Protein AF-0000000085030392 (afdb_homodimer)

Solvent-accessible surface area (backbone atoms only — not comparable to full-atom values): 10375 Å² total; per-residue (Å²): 126,80,76,71,74,80,52,65,68,27,41,29,26,27,64,50,23,36,71,69,31,20,28,71,45,70,43,58,41,84,85,80,66,42,75,49,30,37,32,28,24,75,78,72,66,80,77,68,69,76,69,72,69,68,63,91,70,70,85,69,60,44,78,41,53,43,87,34,55,73,25,72,62,63,23,36,30,24,60,59,90,75,71,74,70,81,112,126,79,76,69,75,80,52,66,67,28,43,30,27,27,64,52,22,36,72,69,32,21,26,71,44,70,43,58,42,84,85,80,66,43,74,50,31,37,33,28,24,74,77,72,69,80,76,70,69,78,69,70,69,68,63,93,69,71,86,72,61,44,79,41,53,43,87,34,55,74,25,73,62,63,24,37,29,25,61,59,87,77,73,74,70,82,112

InterPro domains:
  IPR011033 PRC-barrel-like superfamily [SSF50346] (1-79)
  IPR027275 PRC-barrel domain [PF05239] (4-81)

Secondary structure (DSSP, 8-state):
-------TT-EEEETT--EEEEEEEEEE-TTT--EEEEEEE----TTS-------S----PEEEEGGGEEEESSSEEESS-------/-------TT-EEEETT--EEEEEEEEEE-TTT--EEEEEEE----TTS-------S----PEEEEGGGEEEESSSEEESS-------

pLDDT: mean 79.66, std 22.83, range [34.16, 98.19]

Structure (mmCIF, N/CA/C/O backbone):
data_AF-0000000085030392-model_v1
#
loop_
_entity.id
_entity.type
_entity.pdbx_description
1 polymer 'Uncharacterized conserved protein'
#
loop_
_atom_site.group_PDB
_atom_site.id
_atom_site.type_symbol
_atom_site.label_atom_id
_atom_site.label_alt_id
_atom_site.label_comp_id
_atom_site.label_asym_id
_atom_site.label_entity_id
_atom_site.label_seq_id
_atom_site.pdbx_PDB_ins_code
_atom_site.Cartn_x
_atom_site.Cartn_y
_atom_site.Cartn_z
_atom_site.occupancy
_atom_site.B_iso_or_equiv
_atom_site.auth_seq_id
_atom_site.auth_comp_id
_atom_site.auth_asym_id
_atom_site.auth_atom_id
_atom_site.pdbx_PDB_model_num
ATOM 1 N N . MET A 1 1 ? 8.156 -25.969 7.328 1 34.69 1 MET A N 1
ATOM 2 C CA . MET A 1 1 ? 7.418 -25.547 6.141 1 34.69 1 MET A CA 1
ATOM 3 C C . MET A 1 1 ? 7.016 -24.078 6.25 1 34.69 1 MET A C 1
ATOM 5 O O . MET A 1 1 ? 6.422 -23.672 7.25 1 34.69 1 MET A O 1
ATOM 9 N N . ARG A 1 2 ? 7.801 -23.172 5.918 1 41.78 2 ARG A N 1
ATOM 10 C CA . ARG A 1 2 ? 7.582 -21.766 6.234 1 41.78 2 ARG A CA 1
ATOM 11 C C . ARG A 1 2 ? 6.188 -21.328 5.805 1 41.78 2 ARG A C 1
ATOM 13 O O . ARG A 1 2 ? 5.809 -21.484 4.645 1 41.78 2 ARG A O 1
ATOM 20 N N . ILE A 1 3 ? 5.195 -21.453 6.594 1 47.53 3 ILE A N 1
ATOM 21 C CA . ILE A 1 3 ? 3.777 -21.281 6.301 1 47.53 3 ILE A CA 1
ATOM 22 C C . ILE A 1 3 ? 3.592 -20.141 5.289 1 47.53 3 ILE A C 1
ATOM 2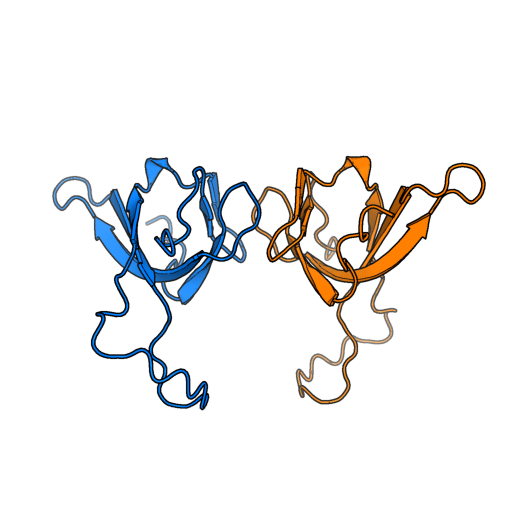4 O O . ILE A 1 3 ? 4.078 -19.031 5.5 1 47.53 3 ILE A O 1
ATOM 28 N N . LEU A 1 4 ? 3.6 -20.469 3.973 1 55.72 4 LEU A N 1
ATOM 29 C CA . LEU A 1 4 ? 3.311 -19.562 2.863 1 55.72 4 LEU A CA 1
ATOM 30 C C . LEU A 1 4 ? 2.307 -18.484 3.279 1 55.72 4 LEU A C 1
ATOM 32 O O . LEU A 1 4 ? 1.276 -18.797 3.883 1 55.72 4 LEU A O 1
ATOM 36 N N . ARG A 1 5 ? 2.756 -17.359 3.645 1 64.25 5 ARG A N 1
ATOM 37 C CA . ARG A 1 5 ? 1.822 -16.25 3.855 1 64.25 5 ARG A CA 1
ATOM 38 C C . ARG A 1 5 ? 0.621 -16.359 2.924 1 64.25 5 ARG A C 1
ATOM 40 O O . ARG A 1 5 ? 0.744 -16.859 1.8 1 64.25 5 ARG A O 1
ATOM 47 N N . ASP A 1 6 ? -0.62 -16.453 3.471 1 86.88 6 ASP A N 1
ATOM 48 C CA . ASP A 1 6 ? -1.847 -16.5 2.682 1 86.88 6 ASP A CA 1
ATOM 49 C C . ASP A 1 6 ? -1.99 -15.266 1.801 1 86.88 6 ASP A C 1
ATOM 51 O O . ASP A 1 6 ? -2.266 -14.172 2.299 1 86.88 6 ASP A O 1
ATOM 55 N N . LEU A 1 7 ? -1.62 -15.383 0.615 1 94.62 7 LEU A N 1
ATOM 56 C CA . LEU A 1 7 ? -1.639 -14.289 -0.354 1 94.62 7 LEU A CA 1
ATOM 57 C C . LEU A 1 7 ? -3.045 -14.078 -0.906 1 94.62 7 LEU A C 1
ATOM 59 O O . LEU A 1 7 ? -3.404 -12.961 -1.284 1 94.62 7 LEU A O 1
ATOM 63 N N . ILE A 1 8 ? -3.789 -15.227 -0.896 1 94.31 8 ILE A N 1
ATOM 64 C CA . ILE A 1 8 ? -5.086 -15.148 -1.559 1 94.31 8 ILE A CA 1
ATOM 65 C C . ILE A 1 8 ? -5.977 -14.141 -0.827 1 94.31 8 ILE A C 1
ATOM 67 O O . ILE A 1 8 ? -6.07 -14.172 0.402 1 94.31 8 ILE A O 1
ATOM 71 N N . GLY A 1 9 ? -6.555 -13.195 -1.585 1 94.56 9 GLY A N 1
ATOM 72 C CA . GLY A 1 9 ? -7.465 -12.211 -1.019 1 94.56 9 GLY A CA 1
ATOM 73 C C . GLY A 1 9 ? -6.766 -10.938 -0.584 1 94.56 9 GLY A C 1
ATOM 74 O O . GLY A 1 9 ? -7.418 -9.93 -0.293 1 94.56 9 GLY A O 1
ATOM 75 N N . LYS A 1 10 ? -5.441 -10.977 -0.518 1 96.12 10 LYS A N 1
ATOM 76 C CA . LYS A 1 10 ? -4.723 -9.766 -0.126 1 96.12 10 LYS A CA 1
ATOM 77 C C . LYS A 1 10 ? -4.789 -8.711 -1.221 1 96.12 10 LYS A C 1
ATOM 79 O O . LYS A 1 10 ? -4.66 -9.023 -2.406 1 96.12 10 LYS A O 1
ATOM 84 N N . PRO A 1 11 ? -5.113 -7.422 -0.808 1 96.44 11 PRO A N 1
ATOM 85 C CA . PRO A 1 11 ? -5.035 -6.344 -1.794 1 96.44 11 PRO A CA 1
ATOM 86 C C . PRO A 1 11 ? -3.625 -6.156 -2.354 1 96.44 11 PRO A C 1
ATOM 88 O O . PRO A 1 11 ? -2.641 -6.402 -1.65 1 96.44 11 PRO A O 1
ATOM 91 N N . VAL A 1 12 ? -3.566 -5.762 -3.627 1 97.25 12 VAL A N 1
ATOM 92 C CA . VAL A 1 12 ? -2.297 -5.504 -4.297 1 97.25 12 VAL A CA 1
ATOM 93 C C . VAL A 1 12 ? -2.215 -4.035 -4.707 1 97.25 12 VAL A C 1
ATOM 95 O O . VAL A 1 12 ? -3.148 -3.5 -5.309 1 97.25 12 VAL A O 1
ATOM 98 N N . ILE A 1 13 ? -1.143 -3.426 -4.324 1 97.06 13 ILE A N 1
ATOM 99 C CA . ILE A 1 13 ? -0.899 -2.041 -4.711 1 97.06 13 ILE A CA 1
ATOM 100 C C . ILE A 1 13 ? 0.448 -1.935 -5.422 1 97.06 13 ILE A C 1
ATOM 102 O O . ILE A 1 13 ? 1.358 -2.727 -5.164 1 97.06 13 ILE A O 1
ATOM 106 N N . ASP A 1 14 ? 0.597 -1.003 -6.281 1 96.75 14 ASP A N 1
ATOM 107 C CA . ASP A 1 14 ? 1.88 -0.826 -6.953 1 96.75 14 ASP A CA 1
ATOM 108 C C . ASP A 1 14 ? 2.697 0.282 -6.293 1 96.75 14 ASP A C 1
ATOM 110 O O . ASP A 1 14 ? 2.283 0.847 -5.277 1 96.75 14 ASP A O 1
ATOM 114 N N . SER A 1 15 ? 3.824 0.58 -6.801 1 94.38 15 SER A N 1
ATOM 115 C CA . SER A 1 15 ? 4.781 1.494 -6.188 1 94.38 15 SER A CA 1
ATOM 116 C C . SER A 1 15 ? 4.254 2.926 -6.18 1 94.38 15 SER A C 1
ATOM 118 O O . SER A 1 15 ? 4.766 3.777 -5.453 1 94.38 15 SER A O 1
ATOM 120 N N . SER A 1 16 ? 3.176 3.225 -6.977 1 94.69 16 SER A N 1
ATOM 121 C CA . SER A 1 16 ? 2.557 4.547 -6.984 1 94.69 16 SER A CA 1
ATOM 122 C C . SER A 1 16 ? 1.423 4.629 -5.965 1 94.69 16 SER A C 1
ATOM 124 O O . SER A 1 16 ? 0.777 5.672 -5.832 1 94.69 16 SER A O 1
ATOM 126 N N . ALA A 1 17 ? 1.188 3.463 -5.254 1 95.75 17 ALA A N 1
ATOM 127 C CA . ALA A 1 17 ? 0.124 3.332 -4.262 1 95.75 17 ALA A CA 1
ATOM 128 C C . ALA A 1 17 ? -1.243 3.244 -4.934 1 95.75 17 ALA A C 1
ATOM 130 O O . ALA A 1 17 ? -2.246 3.701 -4.379 1 95.75 17 ALA A O 1
ATOM 131 N N . LYS A 1 18 ? -1.165 2.828 -6.145 1 95.62 18 LYS A N 1
ATOM 132 C CA . LYS A 1 18 ? -2.4 2.521 -6.859 1 95.62 18 LYS A CA 1
ATOM 133 C C . LYS A 1 18 ? -2.895 1.116 -6.527 1 95.62 18 LYS A C 1
ATOM 135 O O . LYS A 1 18 ? -2.111 0.164 -6.516 1 95.62 18 LYS A O 1
ATOM 140 N N . HIS A 1 19 ? -4.176 1.043 -6.188 1 94.88 19 HIS A N 1
ATOM 141 C CA . HIS A 1 19 ? -4.785 -0.26 -5.949 1 94.88 19 HIS A CA 1
ATOM 142 C C . HIS A 1 19 ? -5 -1.017 -7.254 1 94.88 19 HIS A C 1
ATOM 144 O O . HIS A 1 19 ? -5.648 -0.508 -8.172 1 94.88 19 HIS A O 1
ATOM 150 N N . ILE A 1 20 ? -4.453 -2.158 -7.34 1 93.56 20 ILE A N 1
ATOM 151 C CA . ILE A 1 20 ? -4.547 -2.963 -8.555 1 93.56 20 ILE A CA 1
ATOM 152 C C . ILE A 1 20 ? -5.734 -3.918 -8.445 1 93.56 20 ILE A C 1
ATOM 154 O O . ILE A 1 20 ? -6.484 -4.09 -9.414 1 93.56 20 ILE A O 1
ATOM 158 N N . GLY A 1 21 ? -5.902 -4.605 -7.344 1 94.69 21 GLY A N 1
ATOM 159 C CA . GLY A 1 21 ? -6.898 -5.625 -7.059 1 94.69 21 GLY A CA 1
ATOM 160 C C . GLY A 1 21 ? -6.535 -6.5 -5.871 1 94.69 21 GLY A C 1
ATOM 161 O O . GLY A 1 21 ? -5.941 -6.023 -4.902 1 94.69 21 GLY A O 1
ATOM 162 N N . GLU A 1 22 ? -7.004 -7.715 -5.969 1 95.81 22 GLU A N 1
ATOM 163 C CA . GLU A 1 22 ? -6.656 -8.695 -4.941 1 95.81 22 GLU A CA 1
ATOM 164 C C . GLU A 1 22 ? -6.039 -9.945 -5.562 1 95.81 22 GLU A C 1
ATOM 166 O O . GLU A 1 22 ? -6.293 -10.258 -6.73 1 95.81 22 GLU A O 1
ATOM 171 N N . VAL A 1 23 ? -5.215 -10.586 -4.812 1 96.06 23 VAL A N 1
ATOM 172 C CA . VAL A 1 23 ? -4.664 -11.844 -5.289 1 96.06 23 VAL A CA 1
ATOM 173 C C . VAL A 1 23 ? -5.777 -12.883 -5.418 1 96.06 23 VAL A C 1
ATOM 175 O O . VAL A 1 23 ? -6.367 -13.297 -4.418 1 96.06 23 VAL A O 1
ATOM 178 N N . LEU A 1 24 ? -6.035 -13.234 -6.617 1 94.69 24 LEU A N 1
ATOM 179 C CA . LEU A 1 24 ? -7.059 -14.242 -6.883 1 94.69 24 LEU A CA 1
ATOM 180 C C . LEU A 1 24 ? -6.473 -15.648 -6.812 1 94.69 24 LEU A C 1
ATOM 182 O O . LEU A 1 24 ? -7.145 -16.578 -6.375 1 94.69 24 LEU A O 1
ATOM 186 N N . ASP A 1 25 ? -5.219 -15.812 -7.336 1 94.44 25 ASP A N 1
ATOM 187 C CA . ASP A 1 25 ? -4.496 -17.078 -7.395 1 94.44 25 ASP A CA 1
ATOM 188 C C . ASP A 1 25 ? -2.998 -16.844 -7.586 1 94.44 25 ASP A C 1
ATOM 190 O O . ASP A 1 25 ? -2.564 -15.719 -7.828 1 94.44 25 ASP A O 1
ATOM 194 N N . VAL A 1 26 ? -2.295 -17.969 -7.434 1 95.5 26 VAL A N 1
ATOM 195 C CA . VAL A 1 26 ? -0.859 -17.891 -7.68 1 95.5 26 VAL A CA 1
ATOM 196 C C . VAL A 1 26 ? -0.433 -19.047 -8.602 1 95.5 26 VAL A C 1
ATOM 198 O O . VAL A 1 26 ? -1.066 -20.094 -8.617 1 95.5 26 VAL A O 1
ATOM 201 N N . GLU A 1 27 ? 0.462 -18.781 -9.406 1 95.44 27 GLU A N 1
ATOM 202 C CA . GLU A 1 27 ? 1.17 -19.828 -10.141 1 95.44 27 GLU A CA 1
ATOM 203 C C . GLU A 1 27 ? 2.486 -20.188 -9.453 1 95.44 27 GLU A C 1
ATOM 205 O O . GLU A 1 27 ? 3.18 -19.312 -8.938 1 95.44 27 GLU A O 1
ATOM 210 N N . PHE A 1 28 ? 2.779 -21.406 -9.406 1 93.69 28 PHE A N 1
ATOM 211 C CA . PHE A 1 28 ? 4.039 -21.812 -8.789 1 93.69 28 PHE A CA 1
ATOM 212 C C . PHE A 1 28 ? 4.781 -22.797 -9.688 1 93.69 28 PHE A C 1
ATOM 214 O O . PHE A 1 28 ? 4.176 -23.438 -10.547 1 93.69 28 PHE A O 1
ATOM 221 N N . ASP A 1 29 ? 6.129 -22.891 -9.57 1 94.62 29 ASP A N 1
ATOM 222 C CA . ASP A 1 29 ? 6.973 -23.875 -10.227 1 94.62 29 ASP A CA 1
ATOM 223 C C . ASP A 1 29 ? 6.758 -25.266 -9.617 1 94.62 29 ASP A C 1
ATOM 225 O O . ASP A 1 29 ? 6.961 -25.453 -8.422 1 94.62 29 ASP A O 1
ATOM 229 N N . GLU A 1 30 ? 6.434 -26.156 -10.383 1 91.75 30 GLU A N 1
ATOM 230 C CA . GLU A 1 30 ? 6.066 -27.484 -9.891 1 91.75 30 GLU A CA 1
ATOM 231 C C . GLU A 1 30 ? 7.293 -28.25 -9.391 1 91.75 30 GLU A C 1
ATOM 233 O O . GLU A 1 30 ? 7.18 -29.125 -8.539 1 91.75 30 GLU A O 1
ATOM 238 N N . GLU A 1 31 ? 8.438 -27.938 -9.906 1 94.5 31 GLU A N 1
ATOM 239 C CA . GLU A 1 31 ? 9.672 -28.594 -9.5 1 94.5 31 GLU A CA 1
ATOM 240 C C . GLU A 1 31 ? 10.211 -28.016 -8.195 1 94.5 31 GLU A C 1
ATOM 242 O O . GLU A 1 31 ? 10.5 -28.75 -7.25 1 94.5 31 GLU A O 1
ATOM 247 N N . SER A 1 32 ? 10.273 -26.766 -8.086 1 92.25 32 SER A N 1
ATOM 248 C CA . SER A 1 32 ? 10.859 -26.109 -6.93 1 92.25 32 SER A CA 1
ATOM 249 C C . SER A 1 32 ? 9.805 -25.812 -5.867 1 92.25 32 SER A C 1
ATOM 251 O O . SER A 1 32 ? 10.133 -25.625 -4.691 1 92.25 32 SER A O 1
ATOM 253 N N . GLY A 1 33 ? 8.602 -25.656 -6.309 1 90.31 33 GLY A N 1
ATOM 254 C CA . GLY A 1 33 ? 7.527 -25.328 -5.383 1 90.31 33 GLY A CA 1
ATOM 255 C C . GLY A 1 33 ? 7.465 -23.844 -5.047 1 90.31 33 GLY A C 1
ATOM 256 O O . GLY A 1 33 ? 6.789 -23.453 -4.094 1 90.31 33 GLY A O 1
ATOM 257 N N . GLU A 1 34 ? 8.125 -23.031 -5.797 1 92.38 34 GLU A N 1
ATOM 258 C CA . GLU A 1 34 ? 8.156 -21.594 -5.516 1 92.38 34 GLU A CA 1
ATOM 259 C C . GLU A 1 34 ? 7.074 -20.859 -6.297 1 92.38 34 GLU A C 1
ATOM 261 O O . GLU A 1 34 ? 6.754 -21.234 -7.43 1 92.38 34 GLU A O 1
ATOM 266 N N . VAL A 1 35 ? 6.531 -19.812 -5.621 1 95.12 35 VAL A N 1
ATOM 267 C CA . VAL A 1 35 ? 5.57 -18.969 -6.324 1 95.12 35 VAL A CA 1
ATOM 268 C C . VAL A 1 35 ? 6.27 -18.203 -7.441 1 95.12 35 VAL A C 1
ATOM 270 O O . VAL A 1 35 ? 7.34 -17.625 -7.234 1 95.12 35 VAL A O 1
ATOM 273 N N . THR A 1 36 ? 5.645 -18.203 -8.617 1 96.88 36 THR A N 1
ATOM 274 C CA . THR A 1 36 ? 6.293 -17.547 -9.742 1 96.88 36 THR A CA 1
ATOM 275 C C . THR A 1 36 ? 5.473 -16.344 -10.211 1 96.88 36 THR A C 1
ATOM 277 O O . THR A 1 36 ? 6.02 -15.391 -10.766 1 96.88 36 THR A O 1
ATOM 280 N N . THR A 1 37 ? 4.094 -16.422 -10.031 1 97.25 37 THR A N 1
ATOM 281 C CA . THR A 1 37 ? 3.219 -15.383 -10.562 1 97.25 37 THR A CA 1
ATOM 282 C C . THR A 1 37 ? 2.018 -15.172 -9.648 1 97.25 37 THR A C 1
ATOM 284 O O . THR A 1 37 ? 1.428 -16.141 -9.156 1 97.25 37 THR A O 1
ATOM 287 N N . LEU A 1 38 ? 1.676 -13.945 -9.398 1 96.94 38 LEU A N 1
ATOM 288 C CA . LEU A 1 38 ? 0.412 -13.594 -8.766 1 96.94 38 LEU A CA 1
ATOM 289 C C . LEU A 1 38 ? -0.655 -13.281 -9.812 1 96.94 38 LEU A C 1
ATOM 291 O O . LEU A 1 38 ? -0.402 -12.547 -10.766 1 96.94 38 LEU A O 1
ATOM 295 N N . ILE A 1 39 ? -1.799 -13.93 -9.648 1 96.56 39 ILE A N 1
ATOM 296 C CA . ILE A 1 39 ? -2.969 -13.562 -10.438 1 96.56 39 ILE A CA 1
ATOM 297 C C . ILE A 1 39 ? -3.846 -12.594 -9.648 1 96.56 39 ILE A C 1
ATOM 299 O O . ILE A 1 39 ? -4.41 -12.961 -8.617 1 96.56 39 ILE A O 1
ATOM 303 N N . VAL A 1 40 ? -3.912 -11.359 -10.234 1 95.88 40 VAL A N 1
ATOM 304 C CA . VAL A 1 40 ? -4.551 -10.273 -9.492 1 95.88 40 VAL A CA 1
ATOM 305 C C . VAL A 1 40 ? -5.781 -9.781 -10.25 1 95.88 40 VAL A C 1
ATOM 307 O O . VAL A 1 40 ? -5.723 -9.547 -11.461 1 95.88 40 VAL A O 1
ATOM 310 N N . GLY A 1 41 ? -6.883 -9.641 -9.625 1 92.62 41 GLY A N 1
ATOM 311 C CA . GLY A 1 41 ? -8.109 -9.18 -10.25 1 92.62 41 GLY A CA 1
ATOM 312 C C . GLY A 1 41 ? -9.109 -8.609 -9.266 1 92.62 41 GLY A C 1
ATOM 313 O O . GLY A 1 41 ? -8.812 -8.5 -8.07 1 92.62 41 GLY A O 1
ATOM 314 N N . HIS A 1 42 ? -10.281 -8.117 -9.844 1 83.5 42 HIS A N 1
ATOM 315 C CA . HIS A 1 42 ? -11.367 -7.613 -9.023 1 83.5 42 HIS A CA 1
ATOM 316 C C . HIS A 1 42 ? -12.281 -8.742 -8.555 1 83.5 42 HIS A C 1
ATOM 318 O O . HIS A 1 42 ? -12.57 -9.672 -9.32 1 83.5 42 HIS A O 1
ATOM 324 N N . SER A 1 43 ? -12.211 -9 -7.211 1 63.47 43 SER A N 1
ATOM 325 C CA . SER A 1 43 ? -13.039 -10.086 -6.695 1 63.47 43 SER A CA 1
ATOM 326 C C . SER A 1 43 ? -14.492 -9.93 -7.129 1 63.47 43 SER A C 1
ATOM 328 O O . SER A 1 43 ? -15.055 -8.836 -7.047 1 63.47 43 SER A O 1
ATOM 330 N N . LYS A 1 44 ? -14.852 -10.891 -7.98 1 54.78 44 LYS A N 1
ATOM 331 C CA . LYS A 1 44 ? -16.25 -10.977 -8.414 1 54.78 44 LYS A CA 1
ATOM 332 C C . LYS A 1 44 ? -17.188 -11.148 -7.223 1 54.78 44 LYS A C 1
ATOM 334 O O . LYS A 1 44 ? -18.328 -11.562 -7.387 1 54.78 44 LYS A O 1
ATOM 339 N N . ARG A 1 45 ? -16.891 -10.828 -6 1 50.06 45 ARG A N 1
ATOM 340 C CA . ARG A 1 45 ? -17.984 -11.258 -5.133 1 50.06 45 ARG A CA 1
ATOM 341 C C . ARG A 1 45 ? -19.297 -10.594 -5.531 1 50.06 45 ARG A C 1
ATOM 343 O O . ARG A 1 45 ? -19.344 -9.375 -5.723 1 50.06 45 ARG A O 1
ATOM 350 N N . PRO A 1 46 ? -20.438 -11.391 -5.844 1 47.66 46 PRO A N 1
ATOM 351 C CA . PRO A 1 46 ? -21.734 -10.953 -6.363 1 47.66 46 PRO A CA 1
ATOM 352 C C . PRO A 1 46 ? -22.281 -9.727 -5.629 1 47.66 46 PRO A C 1
ATOM 354 O O . PRO A 1 46 ? -23.188 -9.047 -6.137 1 47.66 46 PRO A O 1
ATOM 357 N N . GLY A 1 47 ? -22.188 -9.617 -4.309 1 44 47 GLY A N 1
ATOM 358 C CA . GLY A 1 47 ? -23.141 -8.758 -3.602 1 44 47 GLY A CA 1
ATOM 359 C C . GLY A 1 47 ? -22.969 -7.289 -3.936 1 44 47 GLY A C 1
ATOM 360 O O . GLY A 1 47 ? -23.719 -6.445 -3.434 1 44 47 GLY A O 1
ATOM 361 N N . VAL A 1 48 ? -21.844 -6.652 -3.779 1 41.22 48 VAL A N 1
ATOM 362 C CA . VAL A 1 48 ? -21.922 -5.203 -3.945 1 41.22 48 VAL A CA 1
ATOM 363 C C . VAL A 1 48 ? -22.297 -4.871 -5.387 1 41.22 48 VAL A C 1
ATOM 365 O O . VAL A 1 48 ? -21.719 -5.406 -6.328 1 41.22 48 VAL A O 1
ATOM 368 N N . LEU A 1 49 ? -23.5 -4.125 -5.477 1 38.69 49 LEU A N 1
ATOM 369 C CA . LEU A 1 49 ? -24.188 -3.578 -6.637 1 38.69 49 LEU A CA 1
ATOM 370 C C . LEU A 1 49 ? -23.219 -2.891 -7.582 1 38.69 49 LEU A C 1
ATOM 372 O O . LEU A 1 49 ? -23.609 -2.039 -8.383 1 38.69 49 LEU A O 1
ATOM 376 N N . ARG A 1 50 ? -21.922 -2.793 -7.285 1 38.22 50 ARG A N 1
ATOM 377 C CA . ARG A 1 50 ? -21.484 -1.808 -8.266 1 38.22 50 ARG A CA 1
ATOM 378 C C . ARG A 1 50 ? -21.938 -2.191 -9.672 1 38.22 50 ARG A C 1
ATOM 380 O O . ARG A 1 50 ? -21.594 -3.271 -10.164 1 38.22 50 ARG A O 1
ATOM 387 N N . LYS A 1 51 ? -23.062 -1.649 -10.086 1 38.84 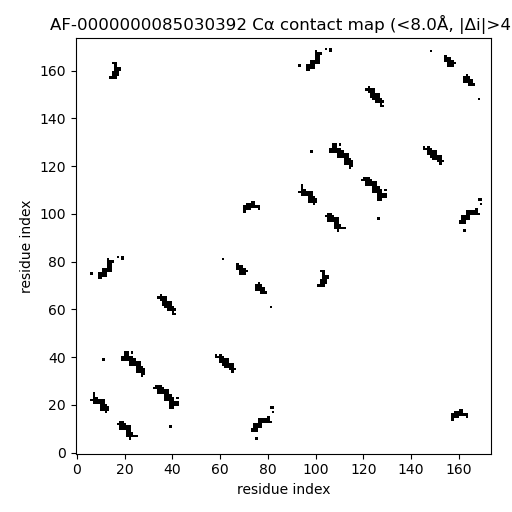51 LYS A N 1
ATOM 388 C CA . LYS A 1 51 ? -23.75 -1.595 -11.367 1 38.84 51 LYS A CA 1
ATOM 389 C C . LYS A 1 51 ? -22.75 -1.43 -12.516 1 38.84 51 LYS A C 1
ATOM 391 O O . LYS A 1 51 ? -23.141 -1.081 -13.633 1 38.84 51 LYS A O 1
ATOM 396 N N . ILE A 1 52 ? -21.484 -1.197 -12.203 1 38.94 52 ILE A N 1
ATOM 397 C CA . ILE A 1 52 ? -20.859 -0.896 -13.484 1 38.94 52 ILE A CA 1
ATOM 398 C C . ILE A 1 52 ? -21.016 -2.08 -14.438 1 38.94 52 ILE A C 1
ATOM 400 O O . ILE A 1 52 ? -20.516 -3.174 -14.172 1 38.94 52 ILE A O 1
ATOM 404 N N . LYS A 1 53 ? -22.156 -2.17 -14.984 1 42.03 53 LYS A N 1
ATOM 405 C CA . LYS A 1 53 ? -22.312 -2.889 -16.25 1 42.03 53 LYS A CA 1
ATOM 406 C C . LYS A 1 53 ? -21.016 -2.914 -17.031 1 42.03 53 LYS A C 1
ATOM 408 O O . LYS A 1 53 ? -20.703 -1.969 -17.766 1 42.03 53 LYS A O 1
ATOM 413 N N . TRP A 1 54 ? -19.859 -3.213 -16.469 1 40 54 TRP A N 1
ATOM 414 C CA . TRP A 1 54 ? -18.875 -3.393 -17.531 1 40 54 TRP A CA 1
ATOM 415 C C . TRP A 1 54 ? -19.469 -4.203 -18.688 1 40 54 TRP A C 1
ATOM 417 O O . TRP A 1 54 ? -20.078 -5.258 -18.453 1 40 54 TRP A O 1
ATOM 427 N N . LEU A 1 55 ? -19.797 -3.566 -19.734 1 40.06 55 LEU A N 1
ATOM 428 C CA . LEU A 1 55 ? -19.906 -4.285 -21 1 40.06 55 LEU A CA 1
ATOM 429 C C . LEU A 1 55 ? -19.172 -5.617 -20.938 1 40.06 55 LEU A C 1
ATOM 431 O O . LEU A 1 55 ? -18.391 -5.855 -20.031 1 40.06 55 LEU A O 1
ATOM 435 N N . GLY A 1 56 ? -19.156 -6.402 -21.969 1 44.97 56 GLY A N 1
ATOM 436 C CA . GLY A 1 56 ? -18.641 -7.711 -22.344 1 44.97 56 GLY A CA 1
ATOM 437 C C . GLY A 1 56 ? -17.297 -8.023 -21.719 1 44.97 56 GLY A C 1
ATOM 438 O O . GLY A 1 56 ? -16.641 -9 -22.109 1 44.97 56 GLY A O 1
ATOM 439 N N . GLY A 1 57 ? -16.375 -6.949 -21.438 1 47.12 57 GLY A N 1
ATOM 440 C CA . GLY A 1 57 ? -14.969 -7.332 -21.359 1 47.12 57 GLY A CA 1
ATOM 441 C C . GLY A 1 57 ? -14.625 -8.07 -20.078 1 47.12 57 GLY A C 1
ATOM 442 O O . GLY A 1 57 ? -15.336 -7.965 -19.078 1 47.12 57 GLY A O 1
ATOM 443 N N . GLU A 1 58 ? -14.055 -9.25 -20.094 1 49.12 58 GLU A N 1
ATOM 444 C CA . GLU A 1 58 ? -13.391 -10.164 -19.172 1 49.12 58 GLU A CA 1
ATOM 445 C C . GLU A 1 58 ? -12.703 -9.398 -18.031 1 49.12 58 GLU A C 1
ATOM 447 O O . GLU A 1 58 ? -12.031 -8.391 -18.281 1 49.12 58 GLU A O 1
ATOM 452 N N . GLU A 1 59 ? -13.297 -9.086 -17 1 56.56 59 GLU A N 1
ATOM 453 C CA . GLU A 1 59 ? -12.508 -8.703 -15.828 1 56.56 59 GLU A CA 1
ATOM 454 C C . GLU A 1 59 ? -11.102 -9.289 -15.898 1 56.56 59 GLU A C 1
ATOM 456 O O . GLU A 1 59 ? -10.891 -10.461 -15.578 1 56.56 59 GLU A O 1
ATOM 461 N N . LYS A 1 60 ? -10.219 -8.781 -16.828 1 72.62 60 LYS A N 1
ATOM 462 C CA . LYS A 1 60 ? -8.898 -9.336 -17.141 1 72.62 60 LYS A CA 1
ATOM 463 C C . LYS A 1 60 ? -7.992 -9.281 -15.914 1 72.62 60 LYS A C 1
ATOM 465 O O . LYS A 1 60 ? -7.875 -8.242 -15.258 1 72.62 60 LYS A O 1
ATOM 470 N N . ALA A 1 61 ? -7.719 -10.484 -15.32 1 87.56 61 ALA A N 1
ATOM 471 C CA . ALA A 1 61 ? -6.703 -10.656 -14.289 1 87.56 61 ALA A CA 1
ATOM 472 C C . ALA A 1 61 ? -5.328 -10.219 -14.789 1 87.56 61 ALA A C 1
ATOM 474 O O . ALA A 1 61 ? -5.012 -10.391 -15.969 1 87.56 61 ALA A O 1
ATOM 475 N N . VAL A 1 62 ? -4.695 -9.523 -13.93 1 92.81 62 VAL A N 1
ATOM 476 C CA . VAL A 1 62 ? -3.324 -9.109 -14.203 1 92.81 62 VA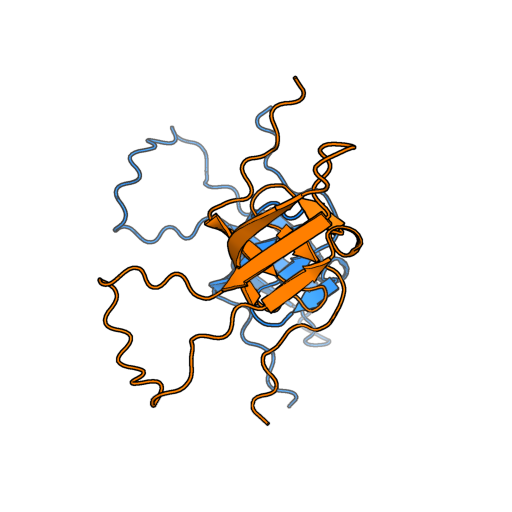L A CA 1
ATOM 477 C C . VAL A 1 62 ? -2.352 -10.148 -13.641 1 92.81 62 VAL A C 1
ATOM 479 O O . VAL A 1 62 ? -2.527 -10.625 -12.523 1 92.81 62 VAL A O 1
ATOM 482 N N . ARG A 1 63 ? -1.468 -10.523 -14.461 1 96.25 63 ARG A N 1
ATOM 48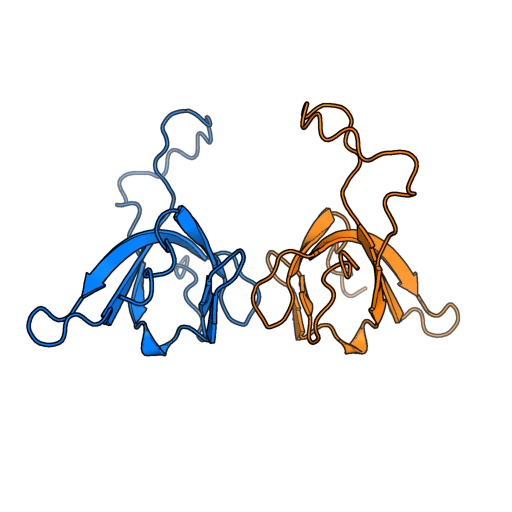3 C CA . ARG A 1 63 ? -0.411 -11.414 -14 1 96.25 63 ARG A CA 1
ATOM 484 C C . ARG A 1 63 ? 0.826 -10.633 -13.578 1 96.25 63 ARG A C 1
ATOM 486 O O . ARG A 1 63 ? 1.455 -9.961 -14.398 1 96.25 63 ARG A O 1
ATOM 493 N N . ILE A 1 64 ? 1.177 -10.734 -12.344 1 97.19 64 ILE A N 1
ATOM 494 C CA . ILE A 1 64 ? 2.324 -10.016 -11.805 1 97.19 64 ILE A CA 1
ATOM 495 C C . ILE A 1 64 ? 3.41 -11.008 -11.398 1 97.19 64 ILE A C 1
ATOM 497 O O . ILE A 1 64 ? 3.174 -11.891 -10.562 1 97.19 64 ILE A O 1
ATOM 501 N N . PRO A 1 65 ? 4.621 -10.906 -11.953 1 98.19 65 PRO A N 1
ATOM 502 C CA . PRO A 1 65 ? 5.707 -11.781 -11.508 1 98.19 65 PRO A CA 1
ATOM 503 C C . PRO A 1 65 ? 6.016 -11.625 -10.016 1 98.19 65 PRO A C 1
ATOM 505 O O . PRO A 1 65 ? 6.02 -10.5 -9.5 1 98.19 65 PRO A O 1
ATOM 508 N N . TYR A 1 66 ? 6.266 -12.688 -9.352 1 97.19 66 TYR A N 1
ATOM 509 C CA . TYR A 1 66 ? 6.555 -12.633 -7.926 1 97.19 66 TYR A CA 1
ATOM 510 C C . TYR A 1 66 ? 7.812 -11.812 -7.652 1 97.19 66 TYR A C 1
ATOM 512 O O . TYR A 1 66 ? 7.969 -11.242 -6.57 1 97.19 66 TYR A O 1
ATOM 520 N N . SER A 1 67 ? 8.68 -11.805 -8.625 1 97.44 67 SER A N 1
ATOM 521 C CA . SER A 1 67 ? 9.906 -11.016 -8.492 1 97.44 67 SER A CA 1
ATOM 522 C C . SER A 1 67 ? 9.594 -9.531 -8.344 1 97.44 67 SER A C 1
ATOM 524 O O . SER A 1 67 ? 10.438 -8.758 -7.895 1 97.44 67 SER A O 1
ATOM 526 N N . ASN A 1 68 ? 8.344 -9.133 -8.68 1 98.12 68 ASN A N 1
ATOM 527 C CA . ASN A 1 68 ? 7.945 -7.738 -8.547 1 98.12 68 ASN A CA 1
ATOM 528 C C . ASN A 1 68 ? 7.426 -7.438 -7.141 1 98.12 68 ASN A C 1
ATOM 530 O O . ASN A 1 68 ? 7.207 -6.277 -6.789 1 98.12 68 ASN A O 1
ATOM 534 N N . VAL A 1 69 ? 7.273 -8.469 -6.367 1 97.75 69 VAL A N 1
ATOM 535 C CA . VAL A 1 69 ? 6.785 -8.273 -5.008 1 97.75 69 VAL A CA 1
ATOM 536 C C . VAL A 1 69 ? 7.871 -7.617 -4.156 1 97.75 69 VAL A C 1
ATOM 538 O O . VAL A 1 69 ? 9 -8.109 -4.094 1 97.75 69 VAL A O 1
ATOM 541 N N . VAL A 1 70 ? 7.473 -6.57 -3.5 1 97.25 70 VAL A N 1
ATOM 542 C CA . VAL A 1 70 ? 8.414 -5.785 -2.705 1 97.25 70 VAL A CA 1
ATOM 543 C C . VAL A 1 70 ? 8.211 -6.082 -1.222 1 97.25 70 VAL A C 1
ATOM 545 O O . VAL A 1 70 ? 9.18 -6.211 -0.469 1 97.25 70 VAL A O 1
ATOM 548 N N . ALA A 1 71 ? 6.98 -6.121 -0.796 1 96.06 71 ALA A N 1
ATOM 549 C CA . ALA A 1 71 ? 6.66 -6.32 0.615 1 96.06 71 ALA A CA 1
ATOM 550 C C . ALA A 1 71 ? 5.285 -6.965 0.779 1 96.06 71 ALA A C 1
ATOM 552 O O . ALA A 1 71 ? 4.395 -6.762 -0.047 1 96.06 71 ALA A O 1
ATOM 553 N N . ILE A 1 72 ? 5.148 -7.789 1.873 1 96.31 72 ILE A N 1
ATOM 554 C CA . ILE A 1 72 ? 3.877 -8.43 2.205 1 96.31 72 ILE A CA 1
ATOM 555 C C . ILE A 1 72 ? 3.641 -8.352 3.711 1 96.31 72 ILE A C 1
ATOM 557 O O . ILE A 1 72 ? 4.426 -8.891 4.496 1 96.31 72 ILE A O 1
ATOM 561 N N . GLU A 1 73 ? 2.686 -7.66 4.082 1 93.44 73 GLU A N 1
ATOM 562 C CA . GLU A 1 73 ? 2.109 -7.715 5.422 1 93.44 73 GLU A CA 1
ATOM 563 C C . GLU A 1 73 ? 0.585 -7.766 5.367 1 93.44 73 GLU A C 1
ATOM 565 O O . GLU A 1 73 ? 0.003 -8.82 5.102 1 93.44 73 GLU A O 1
ATOM 570 N N . ASP A 1 74 ? -0.004 -6.535 5.336 1 95.31 74 ASP A N 1
ATOM 571 C CA . ASP A 1 74 ? -1.455 -6.461 5.199 1 95.31 74 ASP A CA 1
ATOM 572 C C . ASP A 1 74 ? -1.872 -6.484 3.73 1 95.31 74 ASP A C 1
ATOM 574 O O . ASP A 1 74 ? -2.965 -6.949 3.396 1 95.31 74 ASP A O 1
ATOM 578 N N . MET A 1 75 ? -1.032 -6.062 2.891 1 96.75 75 MET A N 1
ATOM 579 C CA . MET A 1 75 ? -1.227 -6.113 1.444 1 96.75 75 MET A CA 1
ATOM 580 C C . MET A 1 75 ? 0.063 -6.516 0.736 1 96.75 75 MET A C 1
ATOM 582 O O . MET A 1 75 ? 1.072 -6.793 1.386 1 96.75 75 MET A O 1
ATOM 586 N N . VAL A 1 76 ? -0.1 -6.641 -0.561 1 97.69 76 VAL A N 1
ATOM 587 C CA . VAL A 1 76 ? 1.061 -6.938 -1.393 1 97.69 76 VAL A CA 1
ATOM 588 C C . VAL A 1 76 ? 1.49 -5.688 -2.152 1 97.69 76 VAL A C 1
ATOM 590 O O . VAL A 1 76 ? 0.724 -5.145 -2.953 1 97.69 76 VAL A O 1
ATOM 593 N N . LEU A 1 77 ? 2.65 -5.23 -1.84 1 97.94 77 LEU A N 1
ATOM 594 C CA . LEU A 1 77 ? 3.264 -4.125 -2.568 1 97.94 77 LEU A CA 1
ATOM 595 C C . LEU A 1 77 ? 4.137 -4.641 -3.705 1 97.94 77 LEU A C 1
ATOM 597 O O . LEU A 1 77 ? 5.035 -5.457 -3.482 1 97.94 77 LEU A O 1
ATOM 601 N N . VAL A 1 78 ? 3.818 -4.125 -4.883 1 98.12 78 VAL A N 1
ATOM 602 C CA . VAL A 1 78 ? 4.598 -4.605 -6.02 1 98.12 78 VAL A CA 1
ATOM 603 C C . VAL A 1 78 ? 5.238 -3.422 -6.742 1 98.12 78 VAL A C 1
ATOM 605 O O . VAL A 1 78 ? 4.73 -2.299 -6.684 1 98.12 78 VAL A O 1
ATOM 608 N N . GLU A 1 79 ? 6.312 -3.711 -7.387 1 97.12 79 GLU A N 1
ATOM 609 C CA . GLU A 1 79 ? 6.938 -2.707 -8.242 1 97.12 79 GLU A CA 1
ATOM 610 C C . GLU A 1 79 ? 6.336 -2.725 -9.648 1 97.12 79 GLU A C 1
ATOM 612 O O . GLU A 1 79 ? 5.852 -3.762 -10.109 1 97.12 79 GLU A O 1
ATOM 617 N N . GLY A 1 80 ? 6.309 -1.576 -10.242 1 93.5 80 GLY A N 1
ATOM 618 C CA . GLY A 1 80 ? 5.77 -1.45 -11.586 1 93.5 80 GLY A CA 1
ATOM 619 C C . GLY A 1 80 ? 4.418 -0.764 -11.625 1 93.5 80 GLY A C 1
ATOM 620 O O . GLY A 1 80 ? 3.822 -0.496 -10.578 1 93.5 80 GLY A O 1
ATOM 621 N N . ARG A 1 81 ? 4.039 -0.366 -12.828 1 90.06 81 ARG A N 1
ATOM 622 C CA . ARG A 1 81 ? 2.713 0.201 -13.047 1 90.06 81 ARG A CA 1
ATOM 623 C C . ARG A 1 81 ? 1.801 -0.798 -13.758 1 90.06 81 ARG A C 1
ATOM 625 O O . ARG A 1 81 ? 2.143 -1.313 -14.82 1 90.06 81 ARG A O 1
ATOM 632 N N . TRP A 1 82 ? 0.768 -1.207 -13 1 87.12 82 TRP A N 1
ATOM 633 C CA . TRP A 1 82 ? -0.079 -2.303 -13.453 1 87.12 82 TRP A CA 1
ATOM 634 C C . TRP A 1 82 ? -1.48 -1.803 -13.789 1 87.12 82 TRP A C 1
ATOM 636 O O . TRP A 1 82 ? -2.4 -2.602 -13.984 1 87.12 82 TRP A O 1
ATOM 646 N N . VAL A 1 83 ? -1.862 -0.511 -13.906 1 67.38 83 VAL A N 1
ATOM 647 C CA . VAL A 1 83 ? -3.18 0.043 -14.203 1 67.38 83 VAL A CA 1
ATOM 648 C C . VAL A 1 83 ? -3.617 -0.389 -15.602 1 67.38 83 VAL A C 1
ATOM 650 O O . VAL A 1 83 ? -2.822 -0.361 -16.547 1 67.38 83 VAL A O 1
ATOM 653 N N . SER A 1 84 ? -4.773 -1.083 -15.531 1 57.5 84 SER A N 1
ATOM 654 C CA . SER A 1 84 ? -5.348 -1.407 -16.828 1 57.5 84 SER A CA 1
ATOM 655 C C . SER A 1 84 ? -5.391 -0.181 -17.734 1 57.5 84 SER A C 1
ATOM 657 O O . SER A 1 84 ? -5.816 0.896 -17.312 1 57.5 84 SER A O 1
ATOM 659 N N . ARG A 1 85 ? -4.477 0.094 -18.594 1 45.22 85 ARG A N 1
ATOM 660 C CA . ARG A 1 85 ? -4.566 1.139 -19.609 1 45.22 85 ARG A CA 1
ATOM 661 C C . ARG A 1 85 ? -6.004 1.315 -20.094 1 45.22 85 ARG A C 1
ATOM 663 O O . ARG A 1 85 ? -6.668 0.342 -20.453 1 45.22 85 ARG A O 1
ATOM 670 N N . GLU A 1 86 ? -6.809 2.107 -19.234 1 42.19 86 GLU A N 1
ATOM 671 C CA . GLU A 1 86 ? -7.934 2.557 -20.047 1 42.19 86 GLU A CA 1
ATOM 672 C C . GLU A 1 86 ? -7.473 2.986 -21.438 1 42.19 86 GLU A C 1
ATOM 674 O O . GLU A 1 86 ? -6.969 4.098 -21.625 1 42.19 86 GLU A O 1
ATOM 679 N N . ASP A 1 87 ? -6.547 2.418 -22.094 1 35 87 ASP A N 1
ATOM 680 C CA . ASP A 1 87 ? -6.699 2.846 -23.469 1 35 87 ASP A CA 1
ATOM 681 C C . ASP A 1 87 ? -8.125 2.611 -23.969 1 35 87 ASP A C 1
ATOM 683 O O . ASP A 1 87 ? -8.742 1.599 -23.625 1 35 87 ASP A O 1
ATOM 687 N N . MET B 1 1 ? -4.062 26.688 -8.648 1 34.16 1 MET B N 1
ATOM 688 C CA . MET B 1 1 ? -4.137 26.156 -7.289 1 34.16 1 MET B CA 1
ATOM 689 C C . MET B 1 1 ? -3.99 24.625 -7.293 1 34.16 1 MET B C 1
ATOM 691 O O . MET B 1 1 ? -4.703 23.938 -8.016 1 34.16 1 MET B O 1
ATOM 695 N N . ARG B 1 2 ? -2.867 24.094 -7.312 1 41.66 2 ARG B N 1
ATOM 696 C CA . ARG B 1 2 ? -2.641 22.672 -7.59 1 41.66 2 ARG B CA 1
ATOM 697 C C . ARG B 1 2 ? -3.506 21.797 -6.691 1 41.66 2 ARG B C 1
ATOM 699 O O . ARG B 1 2 ? -3.48 21.938 -5.469 1 41.66 2 ARG B O 1
ATOM 706 N N . ILE B 1 3 ? -4.68 21.484 -7.059 1 47.34 3 ILE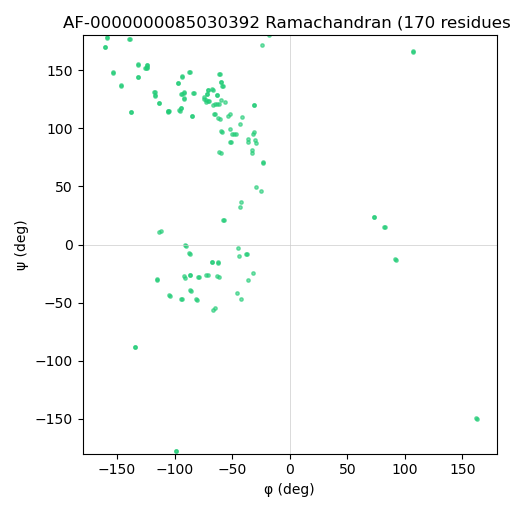 B N 1
ATOM 707 C CA . ILE B 1 3 ? -5.727 20.844 -6.27 1 47.34 3 ILE B CA 1
ATOM 708 C C . ILE B 1 3 ? -5.102 19.812 -5.32 1 47.34 3 ILE B C 1
ATOM 710 O O . ILE B 1 3 ? -4.383 18.922 -5.758 1 47.34 3 ILE B O 1
ATOM 714 N N . LEU B 1 4 ? -4.699 20.25 -4.117 1 55.62 4 LEU B N 1
ATOM 715 C CA . LEU B 1 4 ? -4.219 19.406 -3.033 1 55.62 4 LEU B CA 1
ATOM 716 C C . LEU B 1 4 ? -4.902 18.047 -3.066 1 55.62 4 LEU B C 1
ATOM 718 O O . LEU B 1 4 ? -6.129 17.953 -3.164 1 55.62 4 LEU B O 1
ATOM 722 N N . ARG B 1 5 ? -4.312 17.094 -3.66 1 64.19 5 ARG B N 1
ATOM 723 C CA . ARG B 1 5 ? -4.852 15.742 -3.537 1 64.19 5 ARG B CA 1
ATOM 724 C C . ARG B 1 5 ? -5.539 15.555 -2.191 1 64.19 5 ARG B C 1
ATOM 726 O O . ARG B 1 5 ? -5.129 16.141 -1.188 1 64.19 5 ARG B O 1
ATOM 733 N N . ASP B 1 6 ? -6.867 15.234 -2.188 1 86.81 6 ASP B N 1
ATOM 734 C CA . ASP B 1 6 ? -7.621 14.977 -0.967 1 86.81 6 ASP B CA 1
ATOM 735 C C . ASP B 1 6 ? -7.023 13.805 -0.191 1 86.81 6 ASP B C 1
ATOM 737 O O . ASP B 1 6 ? -7.129 12.648 -0.617 1 86.81 6 ASP B O 1
ATOM 741 N N . LEU B 1 7 ? -6.258 14.086 0.74 1 94.62 7 LEU B N 1
ATOM 742 C CA . LEU B 1 7 ? -5.566 13.102 1.563 1 94.62 7 LEU B CA 1
ATOM 743 C C . LEU B 1 7 ? -6.5 12.516 2.617 1 94.62 7 LEU B C 1
ATOM 745 O O . LEU B 1 7 ? -6.332 11.367 3.035 1 94.62 7 LEU B O 1
ATOM 749 N N . ILE B 1 8 ? -7.484 13.391 2.977 1 94.38 8 ILE B N 1
ATOM 750 C CA . ILE B 1 8 ? -8.32 12.977 4.098 1 94.38 8 ILE B CA 1
ATOM 751 C C . ILE B 1 8 ? -9.086 11.711 3.725 1 94.38 8 ILE B C 1
ATOM 753 O O . ILE B 1 8 ? -9.68 11.633 2.643 1 94.38 8 ILE B O 1
ATOM 757 N N . GLY B 1 9 ? -9.008 10.695 4.582 1 94.5 9 GLY B N 1
ATOM 758 C CA . GLY B 1 9 ? -9.734 9.445 4.367 1 94.5 9 GLY B CA 1
ATOM 759 C C . GLY B 1 9 ? -8.922 8.414 3.607 1 94.5 9 GLY B C 1
ATOM 760 O O . GLY B 1 9 ? -9.312 7.246 3.535 1 94.5 9 GLY B O 1
ATOM 761 N N . LYS B 1 10 ? -7.812 8.82 3.018 1 96.06 10 LYS B N 1
ATOM 762 C CA . LYS B 1 10 ? -6.988 7.859 2.293 1 96.06 10 LYS B CA 1
ATOM 763 C C . LYS B 1 10 ? -6.293 6.898 3.254 1 96.06 10 LYS B C 1
ATOM 765 O O . LYS B 1 10 ? -5.793 7.312 4.305 1 96.06 10 LYS B O 1
ATOM 770 N N . PRO B 1 11 ? -6.363 5.559 2.939 1 96.44 11 PRO B N 1
ATOM 771 C CA . PRO B 1 11 ? -5.582 4.617 3.74 1 96.44 11 PRO B CA 1
ATOM 772 C C . PRO B 1 11 ? -4.078 4.887 3.672 1 96.44 11 PRO B C 1
ATOM 774 O O . PRO B 1 11 ? -3.58 5.363 2.648 1 96.44 11 PRO B O 1
ATOM 777 N N . VAL B 1 12 ? -3.414 4.605 4.785 1 97.31 12 VAL B N 1
ATOM 778 C CA . VAL B 1 12 ? -1.968 4.777 4.871 1 97.31 12 VAL B CA 1
ATOM 779 C C . VAL B 1 12 ? -1.303 3.424 5.117 1 97.31 12 VAL B C 1
ATOM 781 O O . VAL B 1 12 ? -1.715 2.676 6.008 1 97.31 12 VAL B O 1
ATOM 784 N N . ILE B 1 13 ? -0.342 3.135 4.297 1 97.06 13 ILE B N 1
ATOM 785 C CA . ILE B 1 13 ? 0.434 1.911 4.469 1 97.06 13 ILE B CA 1
ATOM 786 C C . ILE B 1 13 ? 1.919 2.252 4.57 1 97.06 13 ILE B C 1
ATOM 788 O O . ILE B 1 13 ? 2.369 3.264 4.027 1 97.06 13 ILE B O 1
ATOM 792 N N . ASP B 1 14 ? 2.67 1.458 5.23 1 96.75 14 ASP B N 1
ATOM 793 C CA . ASP B 1 14 ? 4.105 1.708 5.316 1 96.75 14 ASP B CA 1
ATOM 794 C C . ASP B 1 14 ? 4.875 0.846 4.32 1 96.75 14 ASP B C 1
ATOM 796 O O . ASP B 1 14 ? 4.273 0.118 3.527 1 96.75 14 ASP B O 1
ATOM 800 N N . SER B 1 15 ? 6.141 0.928 4.312 1 94.5 15 SER B N 1
ATOM 801 C CA . SER B 1 15 ? 6.992 0.297 3.307 1 94.5 15 SER B CA 1
ATOM 802 C C . SER B 1 15 ? 6.953 -1.223 3.426 1 94.5 15 SER B C 1
ATOM 804 O O . SER B 1 15 ? 7.359 -1.934 2.504 1 94.5 15 SER B O 1
ATOM 806 N N . SER B 1 16 ? 6.445 -1.778 4.5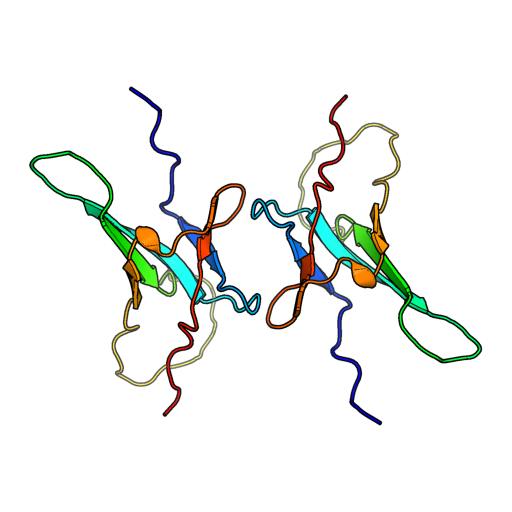62 1 94.69 16 SER B N 1
ATOM 807 C CA . SER B 1 16 ? 6.297 -3.221 4.738 1 94.69 16 SER B CA 1
ATOM 808 C C . SER B 1 16 ? 4.93 -3.697 4.258 1 94.69 16 SER B C 1
ATOM 810 O O . SER B 1 16 ? 4.625 -4.891 4.324 1 94.69 16 SER B O 1
ATOM 812 N N . ALA B 1 17 ? 4.09 -2.693 3.771 1 95.69 17 ALA B N 1
ATOM 813 C CA . ALA B 1 17 ? 2.73 -2.943 3.301 1 95.69 17 ALA B CA 1
ATOM 814 C C . ALA B 1 17 ? 1.787 -3.219 4.469 1 95.69 17 ALA B C 1
ATOM 816 O O . ALA B 1 17 ? 0.831 -3.986 4.336 1 95.69 17 ALA B O 1
ATOM 817 N N . LYS B 1 18 ? 2.209 -2.711 5.574 1 95.62 18 LYS B N 1
ATOM 818 C CA . LYS B 1 18 ? 1.335 -2.736 6.742 1 95.62 18 LYS B CA 1
ATOM 819 C C . LYS B 1 18 ? 0.362 -1.562 6.727 1 95.62 18 LYS B C 1
ATOM 821 O O . LYS B 1 18 ? 0.756 -0.425 6.457 1 95.62 18 LYS B O 1
ATOM 826 N N . HIS B 1 19 ? -0.894 -1.905 6.93 1 94.94 19 HIS B N 1
ATOM 827 C CA . HIS B 1 19 ? -1.902 -0.858 7.043 1 94.94 19 HIS B CA 1
ATOM 828 C C . HIS B 1 19 ? -1.782 -0.118 8.367 1 94.94 19 HIS B C 1
ATOM 830 O O . HIS B 1 19 ? -1.817 -0.737 9.438 1 94.94 19 HIS B O 1
ATOM 836 N N . ILE B 1 20 ? -1.638 1.155 8.297 1 93.56 20 ILE B N 1
ATOM 837 C CA . ILE B 1 20 ? -1.468 1.972 9.492 1 93.56 20 ILE B CA 1
ATOM 838 C C . ILE B 1 20 ? -2.82 2.527 9.938 1 93.56 20 ILE B C 1
ATOM 840 O O . ILE B 1 20 ? -3.139 2.525 11.125 1 93.56 20 ILE B O 1
ATOM 844 N N . GLY B 1 21 ? -3.605 3.066 9.039 1 94.62 21 GLY B N 1
ATOM 845 C CA . GLY B 1 21 ? -4.887 3.727 9.242 1 94.62 21 GLY B CA 1
ATOM 846 C C . GLY B 1 21 ? -5.305 4.59 8.062 1 94.62 21 GLY B C 1
ATOM 847 O O . GLY B 1 21 ? -5.039 4.246 6.91 1 94.62 21 GLY B O 1
ATOM 848 N N . GLU B 1 22 ? -6.039 5.613 8.422 1 95.75 22 GLU B N 1
ATOM 849 C CA . GLU B 1 22 ? -6.434 6.586 7.406 1 95.75 22 GLU B CA 1
ATOM 850 C C . GLU B 1 22 ? -6.016 8 7.805 1 95.75 22 GLU B C 1
ATOM 852 O O . GLU B 1 22 ? -5.848 8.297 8.992 1 95.75 22 GLU B O 1
ATOM 857 N N . VAL B 1 23 ? -5.789 8.797 6.836 1 96 23 VAL B N 1
ATOM 858 C CA . VAL B 1 23 ? -5.488 10.195 7.125 1 96 23 VAL B CA 1
ATOM 859 C C . VAL B 1 23 ? -6.707 10.867 7.758 1 96 23 VAL B C 1
ATOM 861 O O . VAL B 1 23 ? -7.746 11.016 7.109 1 96 23 VAL B O 1
ATOM 864 N N . LEU B 1 24 ? -6.543 11.195 8.977 1 94.56 24 LEU B N 1
ATOM 865 C CA . LEU B 1 24 ? -7.617 11.875 9.703 1 94.56 24 LEU B CA 1
ATOM 866 C C . LEU B 1 24 ? -7.551 13.383 9.484 1 94.56 24 LEU B C 1
ATOM 868 O O . LEU B 1 24 ? -8.586 14.047 9.414 1 94.56 24 LEU B O 1
ATOM 872 N N . ASP B 1 25 ? -6.32 13.945 9.469 1 94.31 25 ASP B N 1
ATOM 873 C CA . ASP B 1 25 ? -6.043 15.367 9.312 1 94.31 25 ASP B CA 1
ATOM 874 C C . ASP B 1 25 ? -4.598 15.602 8.875 1 94.31 25 ASP B C 1
ATOM 876 O O . ASP B 1 25 ? -3.791 14.664 8.859 1 94.31 25 ASP B O 1
ATOM 880 N N . VAL B 1 26 ? -4.363 16.859 8.523 1 95.5 26 VAL B N 1
ATOM 881 C CA . VAL B 1 26 ? -2.998 17.234 8.164 1 95.5 26 VAL B CA 1
ATOM 882 C C . VAL B 1 26 ? -2.596 18.516 8.906 1 95.5 26 VAL B C 1
ATOM 884 O O . VAL B 1 26 ? -3.449 19.328 9.242 1 95.5 26 VAL B O 1
ATOM 887 N N . GLU B 1 27 ? -1.414 18.562 9.266 1 95.38 27 GLU B N 1
ATOM 888 C CA . GLU B 1 27 ? -0.814 19.828 9.719 1 95.38 27 GLU B CA 1
ATOM 889 C C . GLU B 1 27 ? -0.047 20.5 8.586 1 95.38 27 GLU B C 1
ATOM 891 O O . GLU B 1 27 ? 0.612 19.828 7.785 1 95.38 27 GLU B O 1
ATOM 896 N N . PHE B 1 28 ? -0.163 21.75 8.492 1 93.81 28 PHE B N 1
ATOM 897 C CA . PHE B 1 28 ? 0.566 22.469 7.453 1 93.81 28 PHE B CA 1
ATOM 898 C C . PHE B 1 28 ? 1.283 23.688 8.039 1 93.81 28 PHE B C 1
ATOM 900 O O . PHE B 1 28 ? 0.922 24.156 9.109 1 93.81 28 PHE B O 1
ATOM 907 N N . ASP B 1 29 ? 2.379 24.156 7.398 1 94.62 29 ASP B N 1
ATOM 908 C CA . ASP B 1 29 ? 3.084 25.391 7.723 1 94.62 29 ASP B CA 1
ATOM 909 C C . ASP B 1 29 ? 2.25 26.609 7.344 1 94.62 29 ASP B C 1
ATOM 911 O O . ASP B 1 29 ? 1.88 26.781 6.18 1 94.62 29 ASP B O 1
ATOM 915 N N . GLU B 1 30 ? 2.006 27.406 8.219 1 91.81 30 GLU B N 1
ATOM 916 C CA . GLU B 1 30 ? 1.107 28.547 8 1 91.81 30 GLU B CA 1
ATOM 917 C C . GLU B 1 30 ? 1.75 29.594 7.098 1 91.81 30 GLU B C 1
ATOM 919 O O . GLU B 1 30 ? 1.051 30.344 6.418 1 91.81 30 GLU B O 1
ATOM 924 N N . GLU B 1 31 ? 3.039 29.656 7.086 1 94.56 31 GLU B N 1
ATOM 925 C CA . GLU B 1 31 ? 3.756 30.625 6.266 1 94.56 31 GLU B CA 1
ATOM 926 C C . GLU B 1 31 ? 3.881 30.156 4.82 1 94.56 31 GLU B C 1
ATOM 928 O O . GLU B 1 31 ? 3.531 30.875 3.889 1 94.56 31 GLU B O 1
ATOM 933 N N . SER B 1 32 ? 4.258 28.984 4.633 1 92.38 32 SER B N 1
ATOM 934 C CA . SER B 1 32 ? 4.5 28.453 3.293 1 92.38 32 SER B CA 1
ATOM 935 C C . SER B 1 32 ? 3.242 27.812 2.721 1 92.38 32 SER B C 1
ATOM 937 O O . SER B 1 32 ? 3.113 27.656 1.505 1 92.38 32 SER B O 1
ATOM 939 N N . GLY B 1 33 ? 2.412 27.312 3.604 1 90.25 33 GLY B N 1
ATOM 940 C CA . GLY B 1 33 ? 1.208 26.625 3.168 1 90.25 33 GLY B CA 1
ATOM 941 C C . GLY B 1 33 ? 1.453 25.172 2.787 1 90.25 33 GLY B C 1
ATOM 942 O O . GLY B 1 33 ? 0.605 24.547 2.154 1 90.25 33 GLY B O 1
ATOM 943 N N . GLU B 1 34 ? 2.562 24.641 3.158 1 92.44 34 GLU B N 1
ATOM 944 C CA . GLU B 1 34 ? 2.9 23.266 2.797 1 92.44 34 GLU B CA 1
ATOM 945 C C . GLU B 1 34 ? 2.492 22.281 3.896 1 92.44 34 GLU B C 1
ATOM 947 O O . GLU B 1 34 ? 2.559 22.609 5.082 1 92.44 34 GLU B O 1
ATOM 952 N N . VAL B 1 35 ? 2.055 21.094 3.426 1 95.12 35 VAL B N 1
ATOM 953 C CA . VAL B 1 35 ? 1.744 20.047 4.398 1 95.12 35 VAL B CA 1
ATOM 954 C C . VAL B 1 35 ? 3.023 19.594 5.094 1 95.12 35 VAL B C 1
ATOM 956 O O . VAL B 1 35 ? 4.035 19.344 4.441 1 95.12 35 VAL B O 1
ATOM 959 N N . THR B 1 36 ? 2.957 19.5 6.426 1 96.88 36 THR B N 1
ATOM 960 C CA . THR B 1 36 ? 4.164 19.125 7.152 1 96.88 36 THR B CA 1
ATOM 961 C C . THR B 1 36 ? 3.986 17.781 7.836 1 96.88 36 THR B C 1
ATOM 963 O O . THR B 1 36 ? 4.961 17.047 8.055 1 96.88 36 THR B O 1
ATOM 966 N N . THR B 1 37 ? 2.686 17.438 8.234 1 97.25 37 THR B N 1
ATOM 967 C CA . THR B 1 37 ? 2.439 16.219 9 1 97.25 37 THR B CA 1
ATOM 968 C C . THR B 1 37 ? 1.089 15.609 8.633 1 97.25 37 THR B C 1
ATOM 970 O O . THR B 1 37 ? 0.099 16.328 8.484 1 97.25 37 THR B O 1
ATOM 973 N N . LEU B 1 38 ? 1.047 14.32 8.484 1 96.94 38 LEU B N 1
ATOM 974 C CA . LEU B 1 38 ? -0.203 13.57 8.391 1 96.94 38 LEU B CA 1
ATOM 975 C C . LEU B 1 38 ? -0.622 13.031 9.75 1 96.94 38 LEU B C 1
ATOM 977 O O . LEU B 1 38 ? 0.198 12.461 10.477 1 96.94 38 LEU B O 1
ATOM 981 N N . ILE B 1 39 ? -1.857 13.289 10.094 1 96.56 39 ILE B N 1
ATOM 982 C CA . ILE B 1 39 ? -2.449 12.648 11.266 1 96.56 39 ILE B CA 1
ATOM 983 C C . ILE B 1 39 ? -3.244 11.414 10.828 1 96.56 39 ILE B C 1
ATOM 985 O O . ILE B 1 39 ? -4.258 11.539 10.133 1 96.56 39 ILE B O 1
ATOM 989 N N . VAL B 1 40 ? -2.699 10.258 11.328 1 95.94 40 VAL B N 1
ATOM 990 C CA . VAL B 1 40 ? -3.234 9 10.836 1 95.94 40 VAL B CA 1
ATOM 991 C C . VAL B 1 40 ? -3.857 8.211 11.984 1 95.94 40 VAL B C 1
ATOM 993 O O . VAL B 1 40 ? -3.25 8.078 13.055 1 95.94 40 VAL B O 1
ATOM 996 N N . GLY B 1 41 ? -5.02 7.727 11.828 1 92.56 41 GLY B N 1
ATOM 997 C CA . GLY B 1 41 ? -5.699 6.965 12.867 1 92.56 41 GLY B CA 1
ATOM 998 C C . GLY B 1 41 ? -6.797 6.07 12.328 1 92.56 41 GLY B C 1
ATOM 999 O O . GLY B 1 41 ? -6.984 5.973 11.109 1 92.56 41 GLY B O 1
ATOM 1000 N N . HIS B 1 42 ? -7.449 5.301 13.297 1 83.31 42 HIS B N 1
ATOM 1001 C CA . HIS B 1 42 ? -8.578 4.449 12.945 1 83.31 42 HIS B CA 1
ATOM 1002 C C . HIS B 1 42 ? -9.891 5.23 12.953 1 83.31 42 HIS B C 1
ATOM 1004 O O . HIS B 1 42 ? -10.109 6.062 13.836 1 83.31 42 HIS B O 1
ATOM 1010 N N . SER B 1 43 ? -10.43 5.426 11.734 1 63.94 43 SER B N 1
ATOM 1011 C CA . SER B 1 43 ? -11.672 6.188 11.68 1 63.94 43 SER B CA 1
ATOM 1012 C C . SER B 1 43 ? -12.727 5.594 12.609 1 63.94 43 SER B C 1
ATOM 1014 O O . SER B 1 43 ? -12.898 4.371 12.664 1 63.94 43 SER B O 1
ATOM 1016 N N . LYS B 1 44 ? -13.008 6.391 13.688 1 53.41 44 LYS B N 1
ATOM 1017 C CA . LYS B 1 44 ? -14.094 6.008 14.586 1 53.41 44 LYS B CA 1
ATOM 1018 C C . LYS B 1 44 ? -15.414 5.863 13.836 1 53.41 44 LYS B C 1
ATOM 1020 O O . LYS B 1 44 ? -16.484 5.891 14.445 1 53.41 44 LYS B O 1
ATOM 1025 N N . ARG B 1 45 ? -15.484 5.652 12.516 1 49.88 45 ARG B N 1
ATOM 1026 C CA . ARG B 1 45 ? -16.891 5.699 12.156 1 49.88 45 ARG B CA 1
ATOM 1027 C C . ARG B 1 45 ? -17.703 4.691 12.969 1 49.88 45 ARG B C 1
ATOM 1029 O O . ARG B 1 45 ? -17.297 3.535 13.102 1 49.88 45 ARG B O 1
ATOM 1036 N N . PRO B 1 46 ? -18.844 5.137 13.789 1 46.34 46 PRO B N 1
ATOM 1037 C CA . PRO B 1 46 ? -19.656 4.34 14.719 1 46.34 46 PRO B CA 1
ATOM 1038 C C . PRO B 1 46 ? -20 2.961 14.164 1 46.34 46 PRO B C 1
ATOM 1040 O O . PRO B 1 46 ? -20.422 2.076 14.914 1 46.34 46 PRO B O 1
ATOM 1043 N N . GLY B 1 47 ? -20.453 2.773 12.93 1 42.5 47 GLY B N 1
ATOM 1044 C CA . GLY B 1 47 ? -21.266 1.609 12.602 1 42.5 47 GLY B CA 1
ATOM 1045 C C . GLY B 1 47 ? -20.516 0.301 12.742 1 42.5 47 GLY B C 1
ATOM 1046 O O . GLY B 1 47 ? -21.078 -0.772 12.5 1 42.5 47 GLY B O 1
ATOM 1047 N N . VAL B 1 48 ? -19.391 0.062 12.148 1 40.06 48 VAL B N 1
ATOM 1048 C CA . VAL B 1 48 ? -18.922 -1.32 12.18 1 40.06 48 VAL B CA 1
ATOM 1049 C C . VAL B 1 48 ? -18.578 -1.716 13.617 1 40.06 48 VAL B C 1
ATOM 1051 O O . VAL B 1 48 ? -17.859 -0.994 14.312 1 40.06 48 VAL B O 1
ATOM 1054 N N . LEU B 1 49 ? -19.328 -2.82 14.133 1 37.94 49 LEU B N 1
ATOM 1055 C CA . LEU B 1 49 ? -19.328 -3.568 15.383 1 37.94 49 LEU B CA 1
ATOM 1056 C C . LEU B 1 49 ? -17.891 -3.891 15.82 1 37.94 49 LEU B C 1
ATOM 1058 O O . LEU B 1 49 ? -17.688 -4.738 16.688 1 37.94 49 LEU B O 1
ATOM 1062 N N . ARG B 1 50 ? -16.844 -3.666 15 1 38.25 50 ARG B N 1
ATOM 1063 C CA . ARG B 1 50 ? -15.797 -4.465 15.641 1 38.25 50 ARG B CA 1
ATOM 1064 C C . ARG B 1 50 ? -15.688 -4.129 17.125 1 38.25 50 ARG B C 1
ATOM 1066 O O . ARG B 1 50 ? -15.508 -2.965 17.484 1 38.25 50 ARG B O 1
ATOM 1073 N N . LYS B 1 51 ? -16.297 -4.969 17.953 1 38.12 51 LYS B N 1
ATOM 1074 C CA . LYS B 1 51 ? -16.344 -5.141 19.406 1 38.12 51 LYS B CA 1
ATOM 1075 C C . LYS B 1 51 ? -14.992 -4.852 20.047 1 38.12 51 LYS B C 1
ATOM 1077 O O . LYS B 1 51 ? -14.758 -5.195 21.203 1 38.12 51 LYS B O 1
ATOM 1082 N N . ILE B 1 52 ? -13.984 -4.66 19.203 1 40.28 52 ILE B N 1
ATOM 1083 C CA . ILE B 1 52 ? -12.828 -4.656 20.094 1 40.28 52 ILE B CA 1
ATOM 1084 C C . ILE B 1 52 ? -12.953 -3.51 21.094 1 40.28 52 ILE B C 1
ATOM 1086 O O . ILE B 1 52 ? -12.969 -2.338 20.703 1 40.28 52 ILE B O 1
ATOM 1090 N N . LYS B 1 53 ? -13.727 -3.758 22.062 1 41.75 53 LYS B N 1
ATOM 1091 C CA . LYS B 1 53 ? -13.586 -3.023 23.312 1 41.75 53 LYS B CA 1
ATOM 1092 C C . LYS B 1 53 ? -12.141 -2.582 23.531 1 41.75 53 LYS B C 1
ATOM 1094 O O . LYS B 1 53 ? -11.312 -3.363 24.016 1 41.75 53 LYS B O 1
ATOM 1099 N N . TRP B 1 54 ? -11.414 -1.946 22.562 1 40.62 54 TRP B N 1
ATOM 1100 C CA . TRP B 1 54 ? -10.203 -1.402 23.172 1 40.62 54 TRP B CA 1
ATOM 1101 C C . TRP B 1 54 ? -10.516 -0.791 24.531 1 40.62 54 TRP B C 1
ATOM 1103 O O . TRP B 1 54 ? -11.492 -0.052 24.688 1 40.62 54 TRP B O 1
ATOM 1113 N N . LEU B 1 55 ? -10.094 -1.396 25.531 1 39.5 55 LEU B N 1
ATOM 1114 C CA . LEU B 1 55 ? -9.953 -0.704 26.812 1 39.5 55 LEU B CA 1
ATOM 1115 C C . LEU B 1 55 ? -9.797 0.799 26.609 1 39.5 55 LEU B C 1
ATOM 1117 O O . LEU B 1 55 ? -9.508 1.249 25.484 1 39.5 55 LEU B O 1
ATOM 1121 N N . GLY B 1 56 ? -9.82 1.636 27.578 1 45.41 56 GLY B N 1
ATOM 1122 C CA . GLY B 1 56 ? -9.719 3.064 27.828 1 45.41 56 GLY B CA 1
ATOM 1123 C C . GLY B 1 56 ? -8.82 3.785 26.844 1 45.41 56 GLY B C 1
ATOM 1124 O O . GLY B 1 56 ? -8.445 4.938 27.062 1 45.41 56 GLY B O 1
ATOM 1125 N N . GLY B 1 57 ? -7.785 3.043 26.172 1 47.25 57 GLY B N 1
ATOM 1126 C CA . GLY B 1 57 ? -6.73 3.871 25.609 1 47.25 57 GLY B CA 1
ATOM 1127 C C . GLY B 1 57 ? -7.152 4.609 24.359 1 47.25 57 GLY B C 1
ATOM 1128 O O . GLY B 1 57 ? -8.133 4.234 23.703 1 47.25 57 GLY B O 1
ATOM 1129 N N . GLU B 1 58 ? -7.004 5.934 24.25 1 49.19 58 GLU B N 1
ATOM 1130 C CA . GLU B 1 58 ? -7.09 6.938 23.188 1 49.19 58 GLU B CA 1
ATOM 1131 C C . GLU B 1 58 ? -6.715 6.344 21.844 1 49.19 58 GLU B C 1
ATOM 1133 O O . GLU B 1 58 ? -5.742 5.594 21.734 1 49.19 58 GLU B O 1
ATOM 1138 N N . GLU B 1 59 ? -7.539 5.828 21.094 1 56.25 59 GLU B N 1
ATOM 1139 C CA . GLU B 1 59 ? -7.211 5.605 19.688 1 56.25 59 GLU B CA 1
ATOM 1140 C C . GLU B 1 59 ? -6.105 6.551 19.234 1 56.25 59 GLU B C 1
ATOM 1142 O O . GLU B 1 59 ? -6.359 7.727 18.969 1 56.25 59 GLU B O 1
ATOM 1147 N N . LYS B 1 60 ? -4.828 6.367 19.703 1 73.38 60 LYS B N 1
ATOM 1148 C CA . LYS B 1 60 ? -3.701 7.27 19.484 1 73.38 60 LYS B CA 1
ATOM 1149 C C . LYS B 1 60 ? -3.389 7.418 18 1 73.38 60 LYS B C 1
ATOM 1151 O O . LYS B 1 60 ? -3.266 6.422 17.281 1 73.38 60 LYS B O 1
ATOM 1156 N N . ALA B 1 61 ? -3.73 8.625 17.438 1 87.5 61 ALA B N 1
ATOM 1157 C CA . ALA B 1 61 ? -3.311 9.023 16.094 1 87.5 61 ALA B CA 1
ATOM 1158 C C . ALA B 1 61 ? -1.79 9.039 15.977 1 87.5 61 ALA B C 1
ATOM 1160 O O . ALA B 1 61 ? -1.091 9.367 16.938 1 87.5 61 ALA B O 1
ATOM 1161 N N . VAL B 1 62 ? -1.378 8.508 14.891 1 92.81 62 VAL B N 1
ATOM 1162 C CA . VAL B 1 62 ? 0.045 8.531 14.562 1 92.81 62 VAL B CA 1
ATOM 1163 C C . VAL B 1 62 ? 0.36 9.773 13.727 1 92.81 62 VAL B C 1
ATOM 1165 O O . VAL B 1 62 ? -0.387 10.109 12.805 1 92.81 62 VAL B O 1
ATOM 1168 N N . ARG B 1 63 ? 1.348 10.438 14.133 1 96.25 63 ARG B N 1
ATOM 1169 C CA . ARG B 1 63 ? 1.819 11.57 13.352 1 96.25 63 ARG B CA 1
ATOM 1170 C C . ARG B 1 63 ? 2.953 11.156 12.414 1 96.25 63 ARG B C 1
ATOM 1172 O O . ARG B 1 63 ? 4.023 10.75 12.875 1 96.25 63 ARG B O 1
ATOM 1179 N N . ILE B 1 64 ? 2.742 11.281 11.156 1 97.19 64 ILE B N 1
ATOM 1180 C CA . ILE B 1 64 ? 3.729 10.898 10.156 1 97.19 64 ILE B CA 1
ATOM 1181 C C . ILE B 1 64 ? 4.219 12.141 9.414 1 97.19 64 ILE B C 1
ATOM 1183 O O . ILE B 1 64 ? 3.426 12.859 8.805 1 97.19 64 ILE B O 1
ATOM 1187 N N . PRO B 1 65 ? 5.531 12.445 9.422 1 98.19 65 PRO B N 1
ATOM 1188 C CA . PRO B 1 65 ? 6.039 13.57 8.625 1 98.19 65 PRO B CA 1
ATOM 1189 C C . PRO B 1 65 ? 5.758 13.414 7.137 1 98.19 65 PRO B C 1
ATOM 1191 O O . PRO B 1 65 ? 5.883 12.312 6.59 1 98.19 65 PRO B O 1
ATOM 1194 N N . TYR B 1 66 ? 5.414 14.453 6.496 1 97.25 66 TYR B N 1
ATOM 1195 C CA . TYR B 1 66 ? 5.105 14.391 5.074 1 97.25 66 TYR B CA 1
ATOM 1196 C C . TYR B 1 66 ? 6.328 13.969 4.266 1 97.25 66 TYR B C 1
ATOM 1198 O O . TYR B 1 66 ? 6.195 13.398 3.182 1 97.25 66 TYR B O 1
ATOM 1206 N N . SER B 1 67 ? 7.465 14.273 4.805 1 97.44 67 SER B N 1
ATOM 1207 C CA . SER B 1 67 ? 8.703 13.867 4.145 1 97.44 67 SER B CA 1
ATOM 1208 C C . SER B 1 67 ? 8.812 12.352 4.047 1 97.44 67 SER B C 1
ATOM 1210 O O . SER B 1 67 ? 9.602 11.828 3.25 1 97.44 67 SER B O 1
ATOM 1212 N N . ASN B 1 68 ? 7.98 11.633 4.824 1 98.12 68 ASN B N 1
ATOM 1213 C CA . ASN B 1 68 ? 7.988 10.172 4.773 1 98.12 68 ASN B CA 1
ATOM 1214 C C . ASN B 1 68 ? 7.059 9.648 3.688 1 98.12 68 ASN B C 1
ATOM 1216 O O . ASN B 1 68 ? 7.066 8.453 3.383 1 98.12 68 ASN B O 1
ATOM 1220 N N . VAL B 1 69 ? 6.316 10.531 3.107 1 97.75 69 VAL B N 1
ATOM 1221 C CA . VAL B 1 69 ? 5.402 10.117 2.049 1 97.75 69 VAL B CA 1
ATOM 1222 C C . VAL B 1 69 ? 6.195 9.758 0.793 1 97.75 69 VAL B C 1
ATOM 1224 O O . VAL B 1 69 ? 7.008 10.555 0.315 1 97.75 69 VAL B O 1
ATOM 1227 N N . VAL B 1 70 ? 5.898 8.609 0.285 1 97.31 70 VAL B N 1
ATOM 1228 C CA . VAL B 1 70 ? 6.625 8.086 -0.868 1 97.31 70 VAL B CA 1
ATOM 1229 C C . VAL B 1 70 ? 5.766 8.211 -2.123 1 97.31 70 VAL B C 1
ATOM 1231 O O . VAL B 1 70 ? 6.266 8.57 -3.191 1 97.31 70 VAL B O 1
ATOM 1234 N N . ALA B 1 71 ? 4.516 7.875 -2.016 1 96.12 71 ALA B N 1
ATOM 1235 C CA . ALA B 1 71 ? 3.609 7.883 -3.164 1 96.12 71 ALA B CA 1
ATOM 1236 C C . ALA B 1 71 ? 2.164 8.086 -2.719 1 96.12 71 ALA B C 1
ATOM 1238 O O . ALA B 1 71 ? 1.783 7.688 -1.618 1 96.12 71 ALA B O 1
ATOM 1239 N N . ILE B 1 72 ? 1.37 8.773 -3.607 1 96.31 72 ILE B N 1
ATOM 1240 C CA . ILE B 1 72 ? -0.051 8.984 -3.361 1 96.31 72 ILE B CA 1
ATOM 1241 C C . ILE B 1 72 ? -0.838 8.758 -4.648 1 96.31 72 ILE B C 1
ATOM 1243 O O . ILE B 1 72 ? -0.631 9.461 -5.645 1 96.31 72 ILE B O 1
ATOM 1247 N N . GLU B 1 73 ? -1.616 7.785 -4.652 1 93.5 73 GLU B N 1
ATOM 1248 C CA . GLU B 1 73 ? -2.668 7.586 -5.645 1 93.5 73 GLU B CA 1
ATOM 1249 C C . GLU B 1 73 ? -3.984 7.191 -4.98 1 93.5 73 GLU B C 1
ATOM 1251 O O . GLU B 1 73 ? -4.695 8.047 -4.441 1 93.5 73 GLU B O 1
ATOM 1256 N N . ASP B 1 74 ? -4.137 5.844 -4.793 1 95.31 74 ASP B N 1
ATOM 1257 C CA . ASP B 1 74 ? -5.32 5.355 -4.094 1 95.31 74 ASP B CA 1
ATOM 1258 C C . ASP B 1 74 ? -5.102 5.344 -2.584 1 95.31 74 ASP B C 1
ATOM 1260 O O . ASP B 1 74 ? -6.051 5.488 -1.812 1 95.31 74 ASP B O 1
ATOM 1264 N N . MET B 1 75 ? -3.91 5.242 -2.18 1 96.75 75 MET B N 1
ATOM 1265 C CA . MET B 1 75 ? -3.516 5.32 -0.775 1 96.75 75 MET B CA 1
ATOM 1266 C C . MET B 1 75 ? -2.229 6.121 -0.616 1 96.75 75 MET B C 1
ATOM 1268 O O . MET B 1 75 ? -1.686 6.637 -1.596 1 96.75 75 MET B O 1
ATOM 1272 N N . VAL B 1 76 ? -1.882 6.262 0.647 1 97.69 76 VAL B N 1
ATOM 1273 C CA . VAL B 1 76 ? -0.63 6.941 0.964 1 97.69 76 VAL B CA 1
ATOM 1274 C C . VAL B 1 76 ? 0.415 5.918 1.405 1 97.69 76 VAL B C 1
ATOM 1276 O O . VAL B 1 76 ? 0.227 5.223 2.406 1 97.69 76 VAL B O 1
ATOM 1279 N N . LEU B 1 77 ? 1.428 5.809 0.621 1 98 77 LEU B N 1
ATOM 1280 C CA . LEU B 1 77 ? 2.578 4.984 0.972 1 98 77 LEU B CA 1
ATOM 1281 C C . LEU B 1 77 ? 3.639 5.805 1.696 1 98 77 LEU B C 1
ATOM 1283 O O . LEU B 1 77 ? 4.086 6.836 1.186 1 98 77 LEU B O 1
ATOM 1287 N N . VAL B 1 78 ? 3.992 5.293 2.861 1 98.12 78 VAL B N 1
ATOM 1288 C CA . VAL B 1 78 ? 4.984 6.051 3.621 1 98.12 78 VAL B CA 1
ATOM 1289 C C . VAL B 1 78 ? 6.176 5.156 3.949 1 98.12 78 VAL B C 1
ATOM 1291 O O . VAL B 1 78 ? 6.039 3.934 4.027 1 98.12 78 VAL B O 1
ATOM 1294 N N . GLU B 1 79 ? 7.277 5.785 4.137 1 97.12 79 GLU B N 1
ATOM 1295 C CA . GLU B 1 79 ? 8.461 5.07 4.605 1 97.12 79 GLU B CA 1
ATOM 1296 C C . GLU B 1 79 ? 8.492 5 6.133 1 97.12 79 GLU B C 1
ATOM 1298 O O . GLU B 1 79 ? 7.953 5.875 6.809 1 97.12 79 GLU B O 1
ATOM 1303 N N . GLY B 1 80 ? 9.047 3.934 6.609 1 93.44 80 GLY B N 1
ATOM 1304 C CA . GLY B 1 80 ? 9.156 3.744 8.047 1 93.44 80 GLY B CA 1
ATOM 1305 C C . GLY B 1 80 ? 8.203 2.691 8.578 1 93.44 80 GLY B C 1
ATOM 1306 O O . GLY B 1 80 ? 7.348 2.189 7.848 1 93.44 80 GLY B O 1
ATOM 1307 N N . ARG B 1 81 ? 8.461 2.297 9.82 1 89.94 81 ARG B N 1
ATOM 1308 C CA . ARG B 1 81 ? 7.57 1.378 10.523 1 89.94 81 ARG B CA 1
ATOM 1309 C C . ARG B 1 81 ? 6.758 2.105 11.586 1 89.94 81 ARG B C 1
ATOM 1311 O O . ARG B 1 81 ? 7.324 2.77 12.461 1 89.94 81 ARG B O 1
ATOM 1318 N N . TRP B 1 82 ? 5.434 2.123 11.344 1 87.12 82 TRP B N 1
ATOM 1319 C CA . TRP B 1 82 ? 4.555 2.949 12.164 1 87.12 82 TRP B CA 1
ATOM 1320 C C . TRP B 1 82 ? 3.613 2.084 13 1 87.12 82 TRP B C 1
ATOM 1322 O O . TRP B 1 82 ? 2.662 2.59 13.602 1 87.12 82 TRP B O 1
ATOM 1332 N N . VAL B 1 83 ? 3.713 0.75 13.148 1 67 83 VAL B N 1
ATOM 1333 C CA . VAL B 1 83 ? 2.846 -0.146 13.914 1 67 83 VAL B CA 1
ATOM 1334 C C . VAL B 1 83 ? 2.869 0.241 15.391 1 67 83 VAL B C 1
ATOM 1336 O O . VAL B 1 83 ? 3.934 0.513 15.945 1 67 83 VAL B O 1
ATOM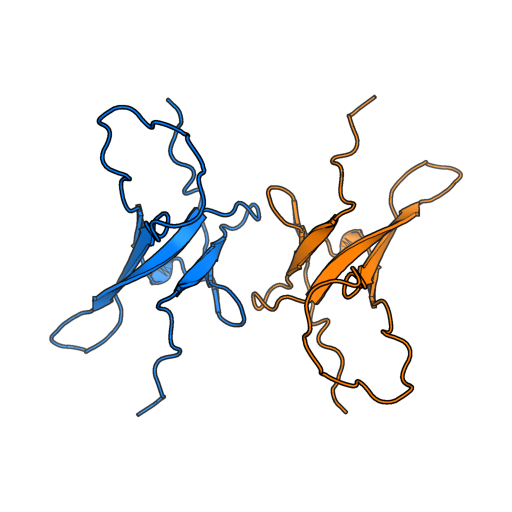 1339 N N . SER B 1 84 ? 1.617 0.554 15.82 1 57.41 84 SER B N 1
ATOM 1340 C CA . SER B 1 84 ? 1.508 0.805 17.25 1 57.41 84 SER B CA 1
ATOM 1341 C C . SER B 1 84 ? 2.232 -0.269 18.062 1 57.41 84 SER B C 1
ATOM 1343 O O . SER B 1 84 ? 2.074 -1.463 17.797 1 57.41 84 SER B O 1
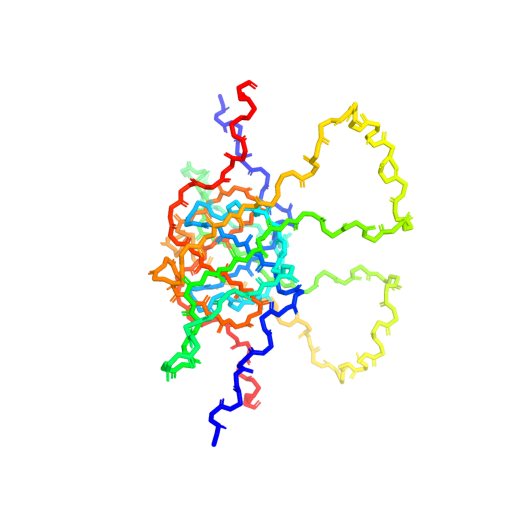ATOM 1345 N N . ARG B 1 85 ? 3.428 -0.134 18.469 1 45.59 85 ARG B N 1
ATOM 1346 C CA . ARG B 1 85 ? 4.078 -1.039 19.406 1 45.59 85 ARG B CA 1
ATOM 1347 C C . ARG B 1 85 ? 3.074 -1.603 20.406 1 45.59 85 ARG B C 1
ATOM 1349 O O . ARG B 1 85 ? 2.344 -0.848 21.047 1 45.59 85 ARG B O 1
ATOM 1356 N N . GLU B 1 86 ? 2.283 -2.641 19.906 1 42.44 86 GLU B N 1
ATOM 1357 C CA . GLU B 1 86 ? 1.75 -3.342 21.062 1 42.44 86 GLU B CA 1
ATOM 1358 C C . GLU B 1 86 ? 2.824 -3.541 22.141 1 42.44 86 GLU B C 1
ATOM 1360 O O . GLU B 1 86 ? 3.588 -4.504 22.078 1 42.44 86 GLU B O 1
ATOM 1365 N N . ASP B 1 87 ? 3.76 -2.719 22.344 1 35.44 87 ASP B N 1
ATOM 1366 C CA . ASP B 1 87 ? 4.305 -3.066 23.656 1 35.44 87 ASP B CA 1
ATOM 1367 C C . ASP B 1 87 ? 3.209 -3.096 24.719 1 35.44 87 ASP B C 1
ATOM 1369 O O . ASP B 1 87 ? 2.301 -2.264 24.703 1 35.44 87 ASP B O 1
#

Sequence (174 aa):
MRILRDLIGKPVIDSSAKHIGEVLDVEFDEESGEVTTLIVGHSKRPGVLRKIKWLGGEEKAVRIPYSNVVAIEDMVLVEGRWVSREDMRILRDLIGKPVIDSSAKHIGEVLDVEFDEESGEVTTLIVGHSKRPGVLRKIKWLGGEEKAVRIPYSNVVAIEDMVLVEGRWVSRED

Foldseek 3Di:
DPPPPPQAQAWEAEPVRHTDAGFNDFDADPVVRGTFKTWGFHPPPPPDPPVPPPDPDDSDTDIDTPVQFDDDDRHTYGYDDGPPPPD/DPPPPPQAQAWEAEPVRHTDAGFNDFDADPVVRGTFKTWGFHPPPPPDPPVPPPDPDDSDTDIDTPVQFDDDDRHTYGYDDGPPPPD

Radius of gyration: 18.47 Å; Cα contacts (8 Å, |Δi|>4): 318; chains: 2; bounding box: 35×59×51 Å

Nearest PDB structures (foldseek):
  1pm3-assembly1_A  TM=8.259E-01  e=2.338E-06  Methanothermobacter thermautotrophicus
  8onw-assembly2_C  TM=7.899E-01  e=1.213E-05  Archaeoglobus fulgidus
  8onw-assembly3_D  TM=8.021E-01  e=1.774E-05  Archaeoglobus fulgidus
  8onw-assembly2_B  TM=7.638E-01  e=4.588E-05  Archaeoglobus fulgidus
  3htr-assembly1_A  TM=7.020E-01  e=6.156E-04  Rhodopseudomonas palustris

Organism: Methanopyrus kandleri (strain AV19 / DSM 6324 / JCM 9639 / NBRC 100938) (NCBI:txid190192)